Protein AF-A0AAU7M668-F1 (afdb_monomer_lite)

Structure (mmCIF, N/CA/C/O backbone):
data_AF-A0AAU7M668-F1
#
_entry.id   AF-A0AAU7M668-F1
#
loop_
_atom_site.group_PDB
_atom_site.id
_atom_site.type_symbol
_atom_site.label_atom_id
_atom_site.label_alt_id
_atom_site.label_comp_id
_atom_site.label_asym_id
_atom_site.label_entity_id
_atom_site.label_seq_id
_atom_site.pdbx_PDB_ins_code
_atom_site.Cartn_x
_atom_site.Cartn_y
_atom_site.Cartn_z
_atom_site.occupancy
_atom_site.B_iso_or_equiv
_atom_site.auth_seq_id
_atom_site.auth_comp_id
_atom_site.auth_asym_id
_atom_site.auth_atom_id
_atom_site.pdbx_PDB_model_num
ATOM 1 N N . MET A 1 1 ? -8.518 27.940 2.838 1.00 43.12 1 MET A N 1
ATOM 2 C CA . MET A 1 1 ? -7.443 27.539 1.909 1.00 43.12 1 MET A CA 1
ATOM 3 C C . MET A 1 1 ? -6.787 26.319 2.532 1.00 43.12 1 MET A C 1
ATOM 5 O O . MET A 1 1 ? -6.167 26.468 3.574 1.00 43.12 1 MET A O 1
ATOM 9 N N . SER A 1 2 ? -7.079 25.117 2.031 1.00 50.12 2 SER A N 1
ATOM 10 C CA . SER A 1 2 ? -6.467 23.889 2.558 1.00 50.12 2 SER A CA 1
ATOM 11 C C . SER A 1 2 ? -5.039 23.815 2.024 1.00 50.12 2 SER A C 1
ATOM 13 O O . SER A 1 2 ? -4.830 23.974 0.822 1.00 50.12 2 SER A O 1
ATOM 15 N N . VAL A 1 3 ? -4.066 23.667 2.921 1.00 47.81 3 VAL A N 1
ATOM 16 C CA . VAL A 1 3 ? -2.688 23.352 2.547 1.00 47.81 3 VAL A CA 1
ATOM 17 C C . VAL A 1 3 ? -2.699 21.883 2.145 1.00 47.81 3 VAL A C 1
ATOM 19 O O . VAL A 1 3 ? -2.908 21.017 2.989 1.00 47.81 3 VAL A O 1
ATOM 22 N N . ILE A 1 4 ? -2.554 21.605 0.850 1.00 62.25 4 ILE A N 1
ATOM 23 C CA . ILE A 1 4 ? -2.240 20.253 0.391 1.00 62.25 4 ILE A CA 1
ATOM 24 C C . ILE A 1 4 ? -0.759 20.070 0.703 1.00 62.25 4 ILE A C 1
ATOM 26 O O . ILE A 1 4 ? 0.100 20.574 -0.018 1.00 62.25 4 ILE A O 1
ATOM 30 N N . GLU A 1 5 ? -0.465 19.427 1.8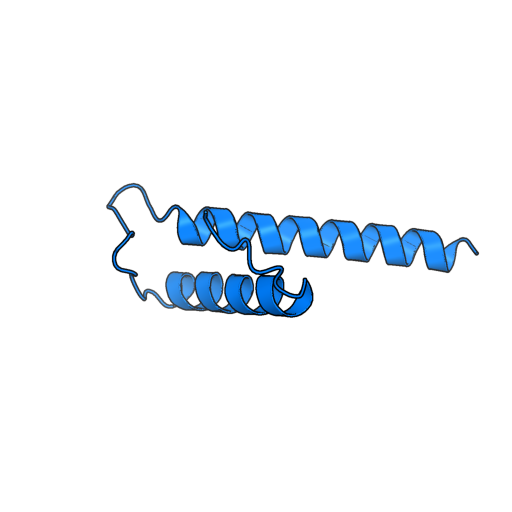27 1.00 69.25 5 GLU A N 1
ATOM 31 C CA . GLU A 1 5 ? 0.891 18.988 2.124 1.00 69.25 5 GLU A CA 1
ATOM 32 C C . GLU A 1 5 ? 1.219 17.831 1.177 1.00 69.25 5 GLU A C 1
ATOM 34 O O . GLU A 1 5 ? 0.581 16.778 1.201 1.00 69.25 5 GLU A O 1
ATOM 39 N N . THR A 1 6 ? 2.177 18.048 0.278 1.00 74.19 6 THR A N 1
ATOM 40 C CA . THR A 1 6 ? 2.742 16.972 -0.536 1.00 74.19 6 THR A CA 1
ATOM 41 C C . THR A 1 6 ? 3.599 16.097 0.359 1.00 74.19 6 THR A C 1
ATOM 43 O O . THR A 1 6 ? 4.678 16.509 0.785 1.00 74.19 6 THR A O 1
ATOM 46 N N . PHE A 1 7 ? 3.108 14.895 0.637 1.00 75.88 7 PHE A N 1
ATOM 47 C CA . PHE A 1 7 ? 3.899 13.850 1.262 1.00 75.88 7 PHE A CA 1
ATOM 48 C C . PHE A 1 7 ? 4.790 13.175 0.223 1.00 75.88 7 PHE A C 1
ATOM 50 O O . PHE A 1 7 ? 4.398 12.992 -0.931 1.00 75.88 7 PHE A O 1
ATOM 57 N N . ASP A 1 8 ? 5.991 12.813 0.658 1.00 88.38 8 ASP A N 1
ATOM 58 C CA . ASP A 1 8 ? 6.884 11.964 -0.115 1.00 88.38 8 ASP A CA 1
ATOM 59 C C . ASP A 1 8 ? 6.253 10.577 -0.338 1.00 88.38 8 ASP A C 1
ATOM 61 O O . ASP A 1 8 ? 5.574 10.046 0.546 1.00 88.38 8 ASP A O 1
ATOM 65 N N . ALA A 1 9 ? 6.459 10.001 -1.524 1.00 85.94 9 ALA A N 1
ATOM 66 C CA . ALA A 1 9 ? 5.823 8.743 -1.907 1.00 85.94 9 ALA A CA 1
ATOM 67 C C . ALA A 1 9 ? 6.233 7.586 -0.982 1.00 85.94 9 ALA A C 1
ATOM 69 O O . ALA A 1 9 ? 5.372 6.797 -0.587 1.00 85.94 9 ALA A O 1
ATOM 70 N N . ASP A 1 10 ? 7.499 7.525 -0.558 1.00 89.38 10 ASP A N 1
ATOM 71 C CA . ASP A 1 10 ? 7.975 6.469 0.339 1.00 89.38 10 ASP A CA 1
ATOM 72 C C . ASP A 1 10 ? 7.350 6.613 1.730 1.00 89.38 10 ASP A C 1
ATOM 74 O O . ASP A 1 10 ? 6.987 5.619 2.362 1.00 89.38 10 ASP A O 1
ATOM 78 N N . ALA A 1 11 ? 7.152 7.851 2.193 1.00 91.88 11 ALA A N 1
ATOM 79 C CA . ALA A 1 11 ? 6.449 8.111 3.446 1.00 91.88 11 ALA A CA 1
ATOM 80 C C . ALA A 1 11 ? 4.989 7.626 3.391 1.00 91.88 11 ALA A C 1
ATOM 82 O O . ALA A 1 11 ? 4.506 7.024 4.351 1.00 91.88 11 ALA A O 1
ATOM 83 N N . VAL A 1 12 ? 4.293 7.834 2.268 1.00 94.19 12 VAL A N 1
ATOM 84 C CA . VAL A 1 12 ? 2.917 7.342 2.075 1.00 94.19 12 VAL A CA 1
ATOM 85 C C . VAL A 1 12 ? 2.876 5.811 2.057 1.00 94.19 12 VAL A C 1
ATOM 87 O O . VAL A 1 12 ? 2.0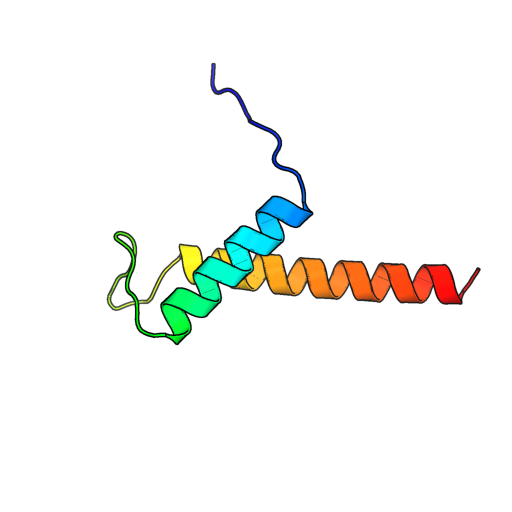30 5.217 2.726 1.00 94.19 12 VAL A O 1
ATOM 90 N N . VAL A 1 13 ? 3.810 5.163 1.356 1.00 96.75 13 VAL A N 1
ATOM 91 C CA . VAL A 1 13 ? 3.921 3.694 1.300 1.00 96.75 13 VAL A CA 1
ATOM 92 C C . VAL A 1 13 ? 4.221 3.103 2.680 1.00 96.75 13 VAL A C 1
ATOM 94 O O . VAL A 1 13 ? 3.615 2.101 3.059 1.00 96.75 13 VAL A O 1
ATOM 97 N N . LEU A 1 14 ? 5.100 3.738 3.461 1.00 96.38 14 LEU A N 1
ATOM 98 C CA . LEU A 1 14 ? 5.403 3.322 4.832 1.00 96.38 14 LEU A CA 1
ATOM 99 C C . LEU A 1 14 ? 4.170 3.415 5.740 1.00 96.38 14 LEU A C 1
ATOM 101 O O . LEU A 1 14 ? 3.887 2.497 6.507 1.00 96.38 14 LEU A O 1
ATOM 105 N N . VAL A 1 15 ? 3.411 4.510 5.656 1.00 96.12 15 VAL A N 1
ATOM 106 C CA . VAL A 1 15 ? 2.169 4.649 6.430 1.00 96.12 15 VAL A CA 1
ATOM 107 C C . VAL A 1 15 ? 1.160 3.578 6.017 1.00 96.12 15 VAL A C 1
ATOM 109 O O . VAL A 1 15 ? 0.557 2.949 6.886 1.00 96.12 15 VAL A O 1
ATOM 112 N N . ALA A 1 16 ? 1.015 3.315 4.717 1.00 97.38 16 ALA A N 1
ATOM 113 C CA . ALA A 1 16 ? 0.134 2.268 4.218 1.00 97.38 16 ALA A CA 1
ATOM 114 C C . ALA A 1 16 ? 0.525 0.878 4.758 1.00 97.38 16 ALA A C 1
ATOM 116 O O . ALA A 1 16 ? -0.342 0.146 5.240 1.00 97.38 16 ALA A O 1
ATOM 117 N N . SER A 1 17 ? 1.819 0.530 4.780 1.00 98.12 17 SER A N 1
ATOM 118 C CA . SER A 1 17 ? 2.266 -0.755 5.339 1.00 98.12 17 SER A CA 1
ATOM 119 C C . SER A 1 17 ? 1.946 -0.871 6.828 1.00 98.12 17 SER A C 1
ATOM 121 O O . SER A 1 17 ? 1.418 -1.888 7.266 1.00 98.12 17 SER A O 1
ATOM 123 N N . MET A 1 18 ? 2.168 0.195 7.604 1.00 97.75 18 MET A N 1
ATOM 124 C CA . MET A 1 18 ? 1.837 0.216 9.032 1.00 97.75 18 MET A CA 1
ATOM 125 C C . MET A 1 18 ? 0.335 0.047 9.296 1.00 97.75 18 MET A C 1
ATOM 127 O O . MET A 1 18 ? -0.045 -0.608 10.268 1.00 97.75 18 MET A O 1
ATOM 131 N N . VAL A 1 19 ? -0.521 0.640 8.457 1.00 96.88 19 VAL A N 1
ATOM 132 C CA . VAL A 1 19 ? -1.981 0.503 8.571 1.00 96.88 19 VAL A CA 1
ATOM 133 C C . VAL A 1 19 ? -2.401 -0.942 8.324 1.00 96.88 19 VAL A C 1
ATOM 135 O O . VAL A 1 19 ? -3.136 -1.492 9.146 1.00 96.88 19 VAL A O 1
ATOM 138 N N . VAL A 1 20 ? -1.921 -1.561 7.243 1.00 97.56 20 VAL A N 1
ATOM 139 C CA . VAL A 1 20 ? -2.241 -2.958 6.913 1.00 97.56 20 VAL A CA 1
ATOM 140 C C . VAL A 1 20 ? -1.742 -3.905 8.008 1.00 97.56 20 VAL A C 1
ATOM 142 O O . VAL A 1 20 ? -2.528 -4.701 8.519 1.00 97.56 20 VAL A O 1
ATOM 145 N N . ASP A 1 21 ? -0.490 -3.766 8.451 1.00 97.88 21 ASP A N 1
ATOM 146 C CA . ASP A 1 21 ? 0.086 -4.603 9.513 1.00 97.88 21 ASP A CA 1
ATOM 147 C C . ASP A 1 21 ? -0.714 -4.505 10.821 1.00 97.88 21 ASP A C 1
ATOM 149 O O . ASP A 1 21 ? -0.958 -5.507 11.500 1.00 97.88 21 ASP A O 1
ATOM 153 N N . ALA A 1 22 ? -1.156 -3.298 11.186 1.00 96.50 22 ALA A N 1
ATOM 154 C CA . ALA A 1 22 ? -1.963 -3.094 12.382 1.00 96.50 22 ALA A CA 1
ATOM 155 C C . ALA A 1 22 ? -3.323 -3.807 12.292 1.00 96.50 22 ALA A C 1
ATOM 157 O O . ALA A 1 22 ? -3.717 -4.466 13.260 1.00 96.50 22 ALA A O 1
ATOM 158 N N . HIS A 1 23 ? 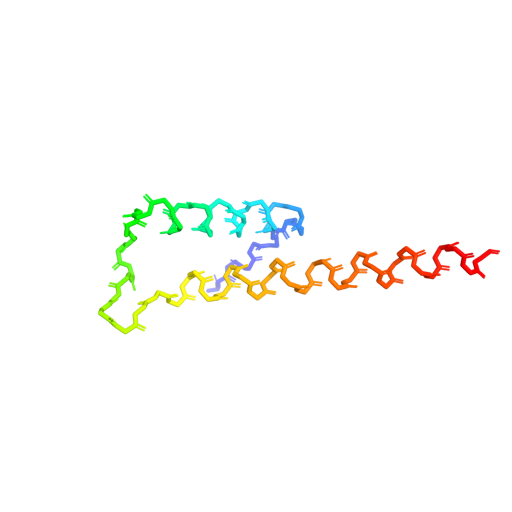-4.011 -3.716 11.149 1.00 96.00 23 HIS A N 1
ATOM 159 C CA . HIS A 1 23 ? -5.317 -4.356 10.954 1.00 96.00 23 HIS A CA 1
ATOM 160 C C . HIS A 1 23 ? -5.203 -5.881 10.897 1.00 96.00 23 HIS A C 1
ATOM 162 O O . HIS A 1 23 ? -5.960 -6.574 11.577 1.00 96.00 23 HIS A O 1
ATOM 168 N N . GLN A 1 24 ? -4.190 -6.411 10.208 1.00 94.56 24 GLN A N 1
ATOM 169 C CA . GLN A 1 24 ? -3.893 -7.848 10.195 1.00 94.56 24 GLN A CA 1
ATOM 170 C C . GLN A 1 24 ? -3.518 -8.377 11.588 1.00 94.56 24 GLN A C 1
ATOM 172 O O . GLN A 1 24 ? -3.828 -9.516 11.932 1.00 94.56 24 GLN A O 1
ATOM 177 N N . GLY A 1 25 ? -2.907 -7.532 12.424 1.00 95.69 25 GLY A N 1
ATOM 178 C CA . GLY A 1 25 ? -2.661 -7.796 13.842 1.00 95.69 25 GLY A CA 1
ATOM 179 C C . GLY A 1 25 ? -3.890 -7.654 14.752 1.00 95.69 25 GLY A C 1
ATOM 180 O O . GLY A 1 25 ? -3.743 -7.739 15.973 1.00 95.69 25 GLY A O 1
ATOM 181 N N . GLY A 1 26 ? -5.083 -7.404 14.201 1.00 94.31 26 GLY A N 1
ATOM 182 C CA . GLY A 1 26 ? -6.341 -7.274 14.941 1.00 94.31 26 GLY A CA 1
ATOM 183 C C . GLY A 1 26 ? -6.531 -5.933 15.656 1.00 94.31 26 GLY A C 1
ATOM 184 O O . GLY A 1 26 ? -7.399 -5.818 16.523 1.00 94.31 26 GLY A O 1
ATOM 185 N N . ARG A 1 27 ? -5.727 -4.909 15.342 1.00 94.31 27 ARG A N 1
ATOM 186 C CA . ARG A 1 27 ? -5.892 -3.568 15.919 1.00 94.31 27 ARG A CA 1
ATOM 187 C C . ARG A 1 27 ? -6.903 -2.773 15.102 1.00 94.31 27 ARG A C 1
ATOM 189 O O . ARG A 1 27 ? -6.600 -2.327 14.002 1.00 94.31 27 ARG A O 1
ATOM 196 N N . ALA A 1 28 ? -8.077 -2.548 15.681 1.00 89.88 28 ALA A N 1
ATOM 197 C CA . ALA A 1 28 ? -9.078 -1.667 15.097 1.00 89.88 28 ALA A CA 1
ATOM 198 C C . ALA A 1 28 ? -8.680 -0.189 15.255 1.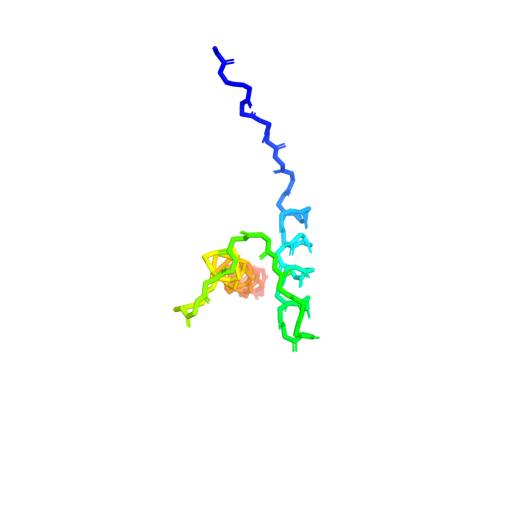00 89.88 28 ALA A C 1
ATOM 200 O O . ALA A 1 28 ? -8.204 0.234 16.313 1.00 89.88 28 ALA A O 1
ATOM 201 N N . CYS A 1 29 ? -8.904 0.608 14.212 1.00 92.69 29 CYS A N 1
ATOM 202 C CA . CYS A 1 29 ? -8.821 2.063 14.268 1.00 92.69 29 CYS A CA 1
ATOM 203 C C . CYS A 1 29 ? -10.218 2.680 14.508 1.00 92.69 29 CYS A C 1
ATOM 205 O O . CYS A 1 29 ? -11.230 1.988 14.384 1.00 92.69 29 CYS A O 1
ATOM 207 N N . PRO A 1 30 ? -10.318 3.991 14.807 1.00 94.62 30 PRO A N 1
ATOM 208 C CA . PRO A 1 30 ? -11.608 4.657 15.034 1.00 94.62 30 PRO A CA 1
ATOM 209 C C . PRO A 1 30 ? -12.583 4.635 13.844 1.00 94.62 30 PRO A C 1
ATOM 211 O O . PRO A 1 30 ? -13.739 5.010 14.006 1.00 94.62 30 PRO A O 1
ATOM 214 N N . GLN A 1 31 ? -12.116 4.258 12.650 1.00 93.81 31 GLN A N 1
ATOM 215 C CA . GLN A 1 31 ? -12.907 4.197 11.417 1.00 93.81 31 GLN A CA 1
ATOM 216 C C . GLN A 1 31 ? -13.293 2.763 11.026 1.00 93.81 31 GLN A C 1
ATOM 218 O O . GLN A 1 31 ? -13.956 2.580 10.006 1.00 93.81 31 GLN A O 1
ATOM 223 N N . CYS A 1 32 ? -12.888 1.754 11.803 1.00 95.88 32 CYS A N 1
ATOM 224 C CA . CYS A 1 32 ? -13.339 0.384 11.595 1.00 95.88 32 CYS A CA 1
ATOM 225 C C . CYS A 1 32 ? -14.845 0.270 11.846 1.00 95.88 32 CYS A C 1
ATOM 227 O O . CYS A 1 32 ? -15.379 0.833 12.804 1.00 95.88 32 CYS A O 1
ATOM 229 N N . THR A 1 33 ? -15.506 -0.512 11.002 1.00 95.06 33 THR A N 1
ATOM 230 C CA . THR A 1 33 ? -16.915 -0.891 11.127 1.00 95.06 33 THR A CA 1
ATOM 231 C C . THR A 1 33 ? -17.050 -2.406 10.999 1.00 95.06 33 THR A C 1
ATOM 233 O O . THR A 1 33 ? -16.083 -3.080 10.638 1.00 95.06 33 THR A O 1
ATOM 236 N N . ASP A 1 34 ? -18.245 -2.940 11.252 1.00 93.25 34 ASP A N 1
ATOM 237 C CA . ASP A 1 34 ? -18.532 -4.366 11.041 1.00 93.25 34 ASP A CA 1
ATOM 238 C C . ASP A 1 34 ? -18.372 -4.783 9.563 1.00 93.25 34 ASP A C 1
ATOM 240 O O . ASP A 1 34 ? -18.053 -5.936 9.279 1.00 93.25 34 ASP A O 1
ATOM 244 N N . ASP A 1 35 ? -18.513 -3.834 8.629 1.00 93.06 35 ASP A N 1
ATOM 245 C CA . ASP A 1 35 ? -18.330 -4.041 7.186 1.00 93.06 35 ASP A CA 1
ATOM 246 C C . ASP A 1 35 ? -16.857 -3.915 6.737 1.00 93.06 35 ASP A C 1
ATOM 248 O O . ASP A 1 35 ? -16.540 -4.095 5.560 1.00 93.06 35 ASP A O 1
ATOM 252 N N . GLY A 1 36 ? -15.944 -3.599 7.663 1.00 92.44 36 GLY A N 1
ATOM 253 C CA . GLY A 1 36 ? -14.513 -3.428 7.411 1.00 92.44 36 GLY A CA 1
ATOM 254 C C . GLY A 1 36 ? -14.005 -2.003 7.643 1.00 92.44 36 GLY A C 1
ATOM 255 O O . GLY A 1 36 ? -14.661 -1.169 8.279 1.00 92.44 36 GLY A O 1
ATOM 256 N N . CYS A 1 37 ? -12.794 -1.725 7.150 1.00 96.38 37 CYS A N 1
ATOM 257 C CA . CYS A 1 37 ? -12.106 -0.448 7.331 1.00 96.38 37 CYS A CA 1
ATOM 258 C C . CYS A 1 37 ? -11.672 0.165 5.994 1.00 96.38 37 CYS A C 1
ATOM 260 O O . CYS A 1 37 ? -10.822 -0.373 5.287 1.00 96.38 3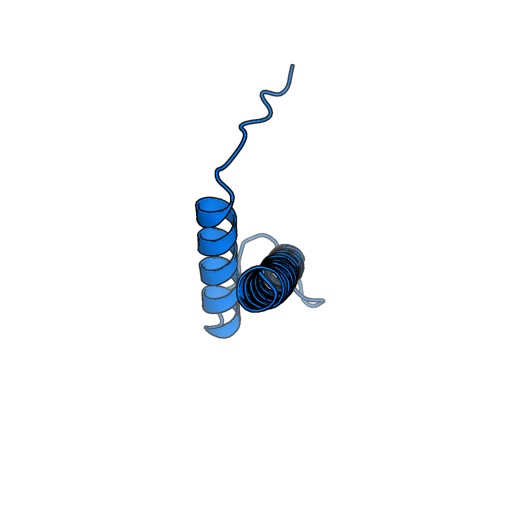7 CYS A O 1
ATOM 262 N N . GLY A 1 38 ? -12.198 1.352 5.678 1.00 95.75 38 GLY A N 1
ATOM 263 C CA . GLY A 1 38 ? -11.820 2.078 4.461 1.00 95.75 38 GLY A CA 1
ATOM 264 C C . GLY A 1 38 ? -10.346 2.502 4.422 1.00 95.75 38 GLY A C 1
ATOM 265 O O . GLY A 1 38 ? -9.777 2.600 3.340 1.00 95.75 38 GLY A O 1
ATOM 266 N N . GLN A 1 39 ? -9.707 2.715 5.581 1.00 95.38 39 GLN A N 1
ATOM 267 C CA . GLN A 1 39 ? -8.272 3.030 5.633 1.00 95.38 39 GLN A CA 1
ATOM 268 C C . GLN A 1 39 ? -7.408 1.819 5.306 1.00 95.38 39 GLN A C 1
ATOM 270 O O . GLN A 1 39 ? -6.384 1.966 4.651 1.00 95.38 39 GLN A O 1
ATOM 275 N N . GLU A 1 40 ? -7.816 0.631 5.753 1.00 96.56 40 GLU A N 1
ATOM 276 C CA . GLU A 1 40 ? -7.131 -0.612 5.405 1.00 96.56 40 GLU A CA 1
ATOM 277 C C . GLU A 1 40 ? -7.245 -0.885 3.903 1.00 96.56 40 GLU A C 1
ATOM 279 O O . GLU A 1 40 ? -6.237 -1.172 3.265 1.00 96.56 40 GLU A O 1
ATOM 284 N N . ALA A 1 41 ? -8.441 -0.709 3.327 1.00 96.56 41 ALA A N 1
ATOM 285 C CA . ALA A 1 41 ? -8.655 -0.844 1.887 1.00 96.56 41 ALA A CA 1
ATOM 286 C C . ALA A 1 41 ? -7.792 0.144 1.083 1.00 96.56 41 ALA A C 1
ATOM 288 O O . ALA A 1 41 ? -7.043 -0.268 0.202 1.00 96.56 41 ALA A O 1
ATOM 289 N N . TRP A 1 42 ? -7.819 1.432 1.443 1.00 96.38 42 TRP A N 1
ATOM 290 C CA . TRP A 1 42 ? -6.959 2.444 0.822 1.00 96.38 42 TRP A CA 1
ATOM 291 C C . TRP A 1 42 ? -5.470 2.090 0.936 1.00 96.38 42 TRP A C 1
ATOM 293 O O . TRP A 1 42 ? -4.731 2.184 -0.042 1.00 96.38 42 TRP A O 1
ATOM 303 N N . ALA A 1 43 ? -5.020 1.669 2.118 1.00 97.31 43 ALA A N 1
ATOM 304 C CA . ALA A 1 43 ? -3.626 1.318 2.343 1.00 97.31 43 ALA A CA 1
ATOM 305 C C . ALA A 1 43 ? -3.203 0.108 1.494 1.00 97.31 43 ALA A C 1
ATOM 307 O O . ALA A 1 43 ? -2.133 0.131 0.885 1.00 97.31 43 ALA A O 1
ATOM 308 N N . ALA A 1 44 ? -4.053 -0.916 1.394 1.00 98.00 44 ALA A N 1
ATOM 309 C CA . ALA A 1 44 ? -3.814 -2.068 0.531 1.00 98.00 44 ALA A CA 1
ATOM 310 C C . ALA A 1 44 ? -3.687 -1.658 -0.948 1.00 98.00 44 ALA A C 1
ATOM 312 O O . ALA A 1 44 ? -2.764 -2.117 -1.627 1.00 98.00 44 ALA A O 1
ATOM 313 N N . ASP A 1 45 ? -4.540 -0.746 -1.422 1.00 98.31 45 ASP A N 1
ATOM 314 C CA . ASP A 1 45 ? -4.487 -0.229 -2.794 1.00 98.31 45 ASP A CA 1
ATOM 315 C C . ASP A 1 45 ? -3.180 0.529 -3.076 1.00 98.31 45 ASP A C 1
ATOM 317 O O . ASP A 1 45 ? -2.549 0.313 -4.113 1.00 98.31 45 ASP A O 1
ATOM 321 N N . ILE A 1 46 ? -2.720 1.370 -2.141 1.00 97.88 46 ILE A N 1
ATOM 322 C CA . ILE A 1 46 ? -1.435 2.079 -2.262 1.00 97.88 46 ILE A CA 1
ATOM 323 C C . ILE A 1 46 ? -0.270 1.093 -2.379 1.00 97.88 46 ILE A C 1
ATOM 325 O O . ILE A 1 46 ? 0.594 1.261 -3.243 1.00 97.88 46 ILE A O 1
ATOM 329 N N . LEU A 1 47 ? -0.238 0.056 -1.538 1.00 98.06 47 LEU A N 1
ATOM 330 C CA . LEU A 1 47 ? 0.826 -0.950 -1.577 1.00 98.06 47 LEU A CA 1
ATOM 331 C C . LEU A 1 47 ? 0.814 -1.735 -2.893 1.00 98.06 47 LEU A C 1
ATOM 333 O O . LEU A 1 47 ? 1.878 -1.985 -3.464 1.00 98.06 47 LEU A O 1
ATOM 337 N N . ALA A 1 48 ? -0.373 -2.091 -3.392 1.00 98.06 48 ALA A N 1
ATOM 338 C CA . ALA A 1 48 ? -0.529 -2.782 -4.666 1.00 98.06 48 ALA A CA 1
ATOM 339 C C . ALA A 1 48 ? -0.047 -1.918 -5.841 1.00 98.06 48 ALA A C 1
ATOM 341 O O . ALA A 1 48 ? 0.736 -2.390 -6.669 1.00 98.06 48 ALA A O 1
ATOM 342 N N . GLN A 1 49 ? -0.452 -0.645 -5.882 1.00 97.25 49 GLN A N 1
ATOM 343 C CA . GLN A 1 49 ? -0.027 0.289 -6.924 1.00 97.25 49 GLN A CA 1
ATOM 344 C C . GLN A 1 49 ? 1.487 0.517 -6.882 1.00 97.25 49 GLN A C 1
ATOM 346 O O . GLN A 1 49 ? 2.152 0.402 -7.908 1.00 97.25 49 GLN A O 1
ATOM 351 N N . HIS A 1 50 ? 2.055 0.747 -5.696 1.00 96.69 50 HIS A N 1
ATOM 352 C CA . HIS A 1 50 ? 3.496 0.929 -5.539 1.00 96.69 50 HIS A CA 1
ATOM 353 C C . HIS A 1 50 ? 4.292 -0.310 -5.986 1.00 96.69 50 HIS A C 1
ATOM 355 O O . HIS A 1 50 ? 5.327 -0.187 -6.646 1.00 96.69 50 HIS A O 1
ATOM 361 N N . ALA A 1 51 ? 3.807 -1.517 -5.675 1.00 97.00 51 ALA A N 1
ATOM 362 C CA . ALA A 1 51 ? 4.425 -2.754 -6.146 1.00 97.00 51 ALA A CA 1
ATOM 363 C C . ALA A 1 51 ? 4.379 -2.875 -7.680 1.00 97.00 51 ALA A C 1
ATOM 365 O O . ALA A 1 51 ? 5.385 -3.246 -8.291 1.00 97.00 51 ALA A O 1
ATOM 366 N N . ALA A 1 52 ? 3.247 -2.528 -8.301 1.00 97.75 52 ALA A N 1
ATOM 367 C CA . ALA A 1 52 ? 3.090 -2.528 -9.754 1.00 97.75 52 ALA A CA 1
ATOM 368 C C . ALA A 1 52 ? 4.007 -1.496 -10.434 1.00 97.75 52 ALA A C 1
ATOM 370 O O . ALA A 1 52 ? 4.696 -1.826 -11.401 1.00 97.75 52 ALA A O 1
ATOM 371 N N . ASP A 1 53 ? 4.083 -0.279 -9.894 1.00 96.25 53 ASP A N 1
ATOM 372 C CA . ASP A 1 53 ? 4.937 0.790 -10.417 1.00 96.25 53 ASP A CA 1
ATOM 373 C C . ASP A 1 53 ? 6.417 0.421 -10.318 1.00 96.25 53 ASP A C 1
ATOM 375 O O . ASP A 1 53 ? 7.180 0.611 -11.268 1.00 96.25 53 ASP A O 1
ATOM 379 N N . ARG A 1 54 ? 6.824 -0.181 -9.195 1.00 95.94 54 ARG A N 1
ATOM 380 C CA . ARG A 1 54 ? 8.187 -0.683 -9.017 1.00 95.94 54 ARG A CA 1
ATOM 381 C C . ARG A 1 54 ? 8.515 -1.793 -10.012 1.00 95.94 54 ARG A C 1
ATOM 383 O O . ARG A 1 54 ? 9.604 -1.773 -10.584 1.00 95.94 54 ARG A O 1
ATOM 390 N N . ALA A 1 55 ? 7.601 -2.736 -10.236 1.00 97.75 55 ALA A N 1
ATOM 391 C CA . ALA A 1 55 ? 7.790 -3.790 -11.230 1.00 97.75 55 ALA A CA 1
ATOM 392 C C . ALA A 1 55 ? 7.962 -3.197 -12.638 1.00 97.75 55 ALA A C 1
ATOM 394 O O . ALA A 1 55 ? 8.953 -3.488 -13.307 1.00 97.75 55 ALA A O 1
ATOM 395 N N . ALA A 1 56 ? 7.079 -2.276 -13.036 1.00 97.44 56 ALA A N 1
ATOM 396 C CA . ALA A 1 56 ? 7.153 -1.593 -14.326 1.00 97.44 56 ALA A CA 1
ATOM 397 C C . ALA A 1 56 ? 8.443 -0.768 -14.484 1.00 97.44 56 ALA A C 1
ATOM 399 O O . ALA A 1 56 ? 9.029 -0.720 -15.568 1.00 97.44 56 ALA A O 1
ATOM 400 N N . PHE A 1 57 ? 8.916 -0.118 -13.417 1.00 96.12 57 PHE A N 1
ATOM 401 C CA . PHE A 1 57 ? 10.201 0.577 -13.418 1.00 96.12 57 PHE A CA 1
ATOM 402 C C . PHE A 1 57 ? 11.365 -0.394 -13.643 1.00 96.12 57 PHE A C 1
ATOM 404 O O . PHE A 1 57 ? 12.202 -0.152 -14.514 1.00 96.12 57 PHE A O 1
ATOM 411 N N . CYS A 1 58 ? 11.402 -1.506 -12.905 1.00 97.81 58 CYS A N 1
ATOM 412 C CA . CYS A 1 58 ? 12.435 -2.528 -13.057 1.00 97.81 58 CYS A CA 1
ATOM 413 C C . CYS A 1 58 ? 12.463 -3.116 -14.475 1.00 97.81 58 CYS A C 1
ATOM 415 O O . CYS A 1 58 ? 13.546 -3.275 -15.035 1.00 97.81 58 CYS A O 1
ATOM 417 N N . GLU A 1 59 ? 11.301 -3.381 -15.075 1.00 98.12 59 GLU A N 1
ATOM 418 C CA . GLU A 1 59 ? 11.196 -3.836 -16.468 1.00 98.12 59 GLU A CA 1
ATOM 419 C C . GLU A 1 59 ? 11.787 -2.820 -17.451 1.00 98.12 59 GLU A C 1
ATOM 421 O O . GLU A 1 59 ? 12.554 -3.192 -18.338 1.00 98.12 59 GLU A O 1
ATOM 426 N N . ARG A 1 60 ? 11.483 -1.526 -17.280 1.00 97.75 60 ARG A N 1
ATOM 427 C CA . ARG A 1 60 ? 12.026 -0.463 -18.143 1.00 97.75 60 ARG A CA 1
ATOM 428 C C . ARG A 1 60 ? 13.537 -0.328 -18.016 1.00 97.75 60 ARG A C 1
ATOM 430 O O . ARG A 1 60 ? 14.204 -0.190 -19.033 1.00 97.75 60 ARG A O 1
ATOM 437 N N . VAL A 1 61 ? 14.068 -0.382 -16.793 1.00 97.56 61 VAL A N 1
ATOM 438 C CA . VAL A 1 61 ? 15.517 -0.317 -16.543 1.00 97.56 61 VAL A CA 1
ATOM 439 C C . VAL A 1 61 ? 16.234 -1.531 -17.128 1.00 97.56 61 VAL A C 1
ATOM 441 O O . VAL A 1 61 ? 17.311 -1.377 -17.688 1.00 97.56 61 VAL A O 1
ATOM 444 N N . ALA A 1 62 ? 15.648 -2.726 -17.039 1.00 96.25 62 ALA A N 1
ATOM 445 C CA . ALA A 1 62 ? 16.230 -3.934 -17.624 1.00 96.25 62 ALA A CA 1
ATOM 446 C C . ALA A 1 62 ? 16.245 -3.919 -19.165 1.00 96.25 62 ALA A C 1
ATOM 448 O O . ALA A 1 62 ? 17.005 -4.670 -19.773 1.00 96.25 62 ALA A O 1
ATOM 449 N N . ALA A 1 63 ? 15.396 -3.097 -19.786 1.00 93.44 63 ALA A N 1
ATOM 450 C CA . ALA A 1 63 ? 15.297 -2.941 -21.234 1.00 93.44 63 ALA A CA 1
ATOM 451 C C . ALA A 1 63 ? 16.174 -1.807 -21.810 1.00 93.44 63 ALA A C 1
ATOM 453 O O . ALA A 1 63 ? 16.154 -1.606 -23.026 1.00 93.44 63 ALA A O 1
ATOM 454 N N . TRP A 1 64 ? 16.887 -1.051 -20.965 1.00 84.50 64 TRP A N 1
ATOM 455 C CA . TRP A 1 64 ? 17.852 -0.015 -21.365 1.00 84.50 64 TRP A CA 1
ATOM 456 C C . TRP A 1 64 ? 19.240 -0.600 -21.623 1.00 84.50 64 TRP A C 1
ATOM 458 O O . TRP A 1 64 ? 19.883 -0.126 -22.587 1.00 84.50 64 TRP A O 1
#

Secondary structure (DSSP, 8-state):
--------HHHHHHHHHHHHHHHHTT---TT-BTTB-HHHHHHHHHHHHHHHHHHHHHHHHHT-

Sequence (64 aa):
MSVIETFD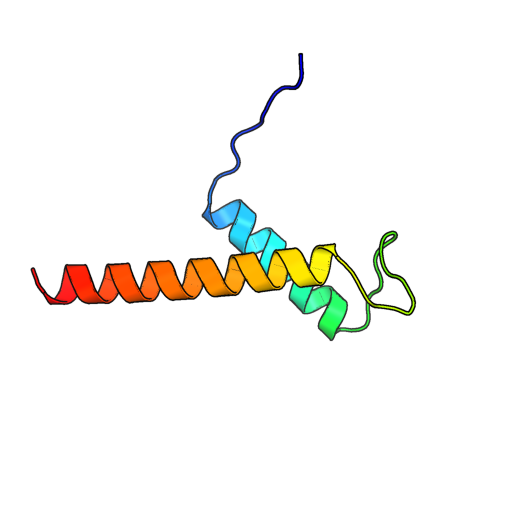ADAVVLVASMVVDAHQGGRACPQCTDDGCGQEAWAADILAQHAADRAAFCERVAAW

Organism: NCBI:txid3111921

Radius of gyration: 15.06 Å; chains: 1; bounding box: 36×35×37 Å

Foldseek 3Di:
DDPPPDDDLVVLLVVLVVLLVCVVVVNDDPQADPVGHPSNVVSVVSNVVVVVVVVVVVVVVVVD

pLDDT: mean 91.59, std 12.01, range [43.12, 98.31]